Protein AF-A0A963ERK1-F1 (afdb_monomer_lite)

Radius of gyration: 15.99 Å; chains: 1; bounding box: 47×34×35 Å

Sequence (129 aa):
ASPMVVVEEGLAERVEVILEDYVLDLGRRYAARHGSDGPGLHSARLQDDLGRIRKRLGGERHRRVSELMAAAFQRQRAGGDLDLHRQWIATLLEQYYDPMYEYQLAQREGEVLFSGNRAAVIDWAAGSG

Structure (mmCIF, N/CA/C/O backbone):
data_AF-A0A963ERK1-F1
#
_entry.id   AF-A0A963ERK1-F1
#
loop_
_atom_site.group_PDB
_atom_site.id
_atom_site.type_symbol
_atom_site.label_atom_id
_atom_site.label_alt_id
_atom_site.label_comp_id
_atom_site.label_asym_id
_atom_site.label_entity_id
_atom_site.label_seq_id
_atom_site.pdbx_PDB_ins_code
_atom_site.Cartn_x
_atom_site.Cartn_y
_atom_site.Cartn_z
_atom_site.occupancy
_atom_site.B_iso_or_equiv
_atom_site.auth_seq_id
_atom_site.auth_comp_id
_atom_site.auth_asym_id
_atom_site.auth_atom_id
_atom_site.pdbx_PDB_model_num
ATOM 1 N N . ALA A 1 1 ? -33.001 13.183 2.924 1.00 30.16 1 ALA A N 1
ATOM 2 C CA . ALA A 1 1 ? -32.761 11.769 3.260 1.00 30.16 1 ALA A CA 1
ATOM 3 C C . ALA A 1 1 ? -32.011 11.150 2.092 1.00 30.16 1 ALA A C 1
ATOM 5 O O . ALA A 1 1 ? -32.632 10.862 1.078 1.00 30.16 1 ALA A O 1
ATOM 6 N N . SER A 1 2 ? -30.683 11.071 2.176 1.00 25.61 2 SER A N 1
ATOM 7 C CA . SER A 1 2 ? -29.893 10.387 1.149 1.00 25.61 2 SER A CA 1
ATOM 8 C C . SER A 1 2 ? -29.715 8.936 1.586 1.00 25.61 2 SER A C 1
ATOM 10 O O . SER A 1 2 ? -29.294 8.718 2.724 1.00 25.61 2 SER A O 1
ATOM 12 N N . PRO A 1 3 ? -30.096 7.957 0.750 1.00 32.62 3 PRO A N 1
ATOM 13 C CA . PRO A 1 3 ? -30.036 6.553 1.109 1.00 32.62 3 PRO A CA 1
ATOM 14 C C . PRO A 1 3 ? -28.579 6.157 1.324 1.00 32.62 3 PRO A C 1
ATOM 16 O O . PRO A 1 3 ? -27.709 6.368 0.481 1.00 32.62 3 PRO A O 1
ATOM 19 N N . MET A 1 4 ? -28.354 5.637 2.519 1.00 34.34 4 MET A N 1
ATOM 20 C CA . MET A 1 4 ? -27.101 5.171 3.073 1.00 34.34 4 MET A CA 1
ATOM 21 C C . MET A 1 4 ? -26.668 3.913 2.313 1.00 34.34 4 MET A C 1
ATOM 23 O O . MET A 1 4 ? -26.897 2.794 2.756 1.00 34.34 4 MET A O 1
ATOM 27 N N . VAL A 1 5 ? -26.092 4.093 1.125 1.00 31.61 5 VAL A N 1
ATOM 28 C CA . VAL A 1 5 ? -25.394 3.020 0.416 1.00 31.61 5 VAL A CA 1
ATOM 29 C C . VAL A 1 5 ? -24.011 2.928 1.051 1.00 31.61 5 VAL A C 1
ATOM 31 O O . VAL A 1 5 ? -23.027 3.468 0.552 1.00 31.61 5 VAL A O 1
ATOM 34 N N . VAL A 1 6 ? -23.961 2.280 2.215 1.00 42.28 6 VAL A N 1
ATOM 35 C CA . VAL A 1 6 ? -22.775 1.526 2.614 1.00 42.28 6 VAL A CA 1
ATOM 36 C C . VAL A 1 6 ? -22.626 0.495 1.506 1.00 42.28 6 VAL A C 1
ATOM 38 O O . VAL A 1 6 ? -23.344 -0.499 1.484 1.00 42.28 6 VAL A O 1
ATOM 41 N N . VAL A 1 7 ? -21.823 0.812 0.492 1.00 41.81 7 VAL A N 1
ATOM 42 C CA . VAL A 1 7 ? -21.450 -0.185 -0.502 1.00 41.81 7 VAL A CA 1
ATOM 43 C C . VAL A 1 7 ? -20.688 -1.230 0.301 1.00 41.81 7 VAL A C 1
ATOM 45 O O . VAL A 1 7 ? -19.593 -0.961 0.794 1.00 41.81 7 VAL A O 1
ATOM 48 N N . GLU A 1 8 ? -21.315 -2.382 0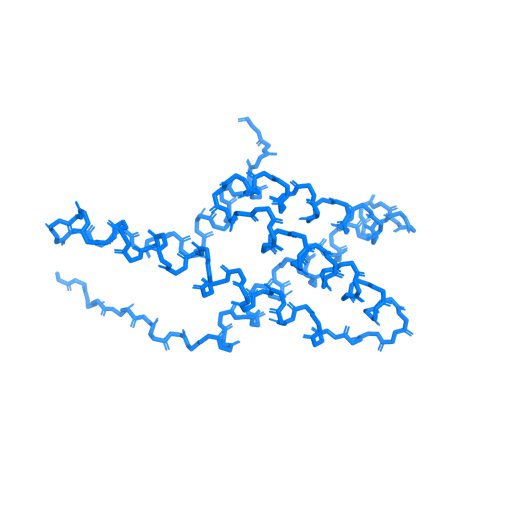.506 1.00 47.69 8 GLU A N 1
ATOM 49 C CA . GLU A 1 8 ? -20.686 -3.623 0.946 1.00 47.69 8 GLU A CA 1
ATOM 50 C C . GLU A 1 8 ? -19.691 -4.079 -0.135 1.00 47.69 8 GLU A C 1
ATOM 52 O O . GLU A 1 8 ? -19.834 -5.148 -0.716 1.00 47.69 8 GLU A O 1
ATOM 57 N N . GLU A 1 9 ? -18.713 -3.242 -0.482 1.00 61.44 9 GLU A N 1
ATOM 58 C CA . GLU A 1 9 ? -17.654 -3.629 -1.403 1.00 61.44 9 GLU A CA 1
ATOM 59 C C . GLU A 1 9 ? -16.813 -4.672 -0.669 1.00 61.44 9 GLU A C 1
ATOM 61 O O . GLU A 1 9 ? -16.203 -4.406 0.380 1.00 61.44 9 GLU A O 1
ATOM 66 N N . GLY A 1 10 ? -16.842 -5.897 -1.189 1.00 82.75 10 GLY A N 1
ATOM 67 C CA . GLY A 1 10 ? -16.167 -7.027 -0.571 1.00 82.75 10 GLY A CA 1
ATOM 68 C C . GLY A 1 10 ? -14.673 -6.740 -0.428 1.00 82.75 10 GLY A C 1
ATOM 69 O O . GLY A 1 10 ? -14.098 -5.953 -1.180 1.00 82.75 10 GLY A O 1
ATOM 70 N N . LEU A 1 11 ? -14.003 -7.403 0.520 1.00 82.81 11 LEU A N 1
ATOM 71 C CA . LEU A 1 11 ? -12.547 -7.274 0.682 1.00 82.81 11 LEU A CA 1
ATOM 72 C C . LEU A 1 11 ? -11.809 -7.420 -0.661 1.00 82.81 11 LEU A C 1
ATOM 74 O O . LEU A 1 11 ? -10.900 -6.648 -0.943 1.00 82.81 11 LEU A O 1
ATOM 78 N N . ALA A 1 12 ? -12.239 -8.365 -1.501 1.00 86.44 12 ALA A N 1
ATOM 79 C CA . ALA A 1 12 ? -11.662 -8.592 -2.822 1.00 86.44 12 ALA A CA 1
ATOM 80 C C . ALA A 1 12 ? -11.769 -7.367 -3.748 1.00 86.44 12 ALA A C 1
ATOM 82 O O . ALA A 1 12 ? -10.794 -7.014 -4.401 1.00 86.44 12 ALA A O 1
ATOM 83 N N . GLU A 1 13 ? -12.913 -6.683 -3.778 1.00 86.00 13 GLU A N 1
ATOM 84 C CA . GLU A 1 13 ? -13.114 -5.503 -4.628 1.00 86.00 13 GLU A CA 1
ATOM 85 C C . GLU A 1 13 ? -12.247 -4.335 -4.153 1.00 86.00 13 GLU A C 1
ATOM 87 O O . GLU A 1 13 ? -11.525 -3.730 -4.946 1.00 86.00 13 GLU A O 1
ATOM 92 N N . ARG A 1 14 ? -12.220 -4.088 -2.836 1.00 87.12 14 ARG A N 1
ATOM 93 C CA . ARG A 1 14 ? -11.362 -3.056 -2.232 1.00 87.12 14 ARG A CA 1
ATOM 94 C C . ARG A 1 14 ? -9.878 -3.324 -2.487 1.00 87.12 14 ARG A C 1
ATOM 96 O O . ARG A 1 14 ? -9.114 -2.388 -2.724 1.00 87.12 14 ARG A O 1
ATOM 103 N N . VAL A 1 15 ? -9.470 -4.595 -2.464 1.00 91.31 15 VAL A N 1
ATOM 104 C CA . VAL A 1 15 ? -8.106 -5.007 -2.813 1.00 91.31 15 VAL A CA 1
ATOM 105 C C . VAL A 1 15 ? -7.776 -4.647 -4.260 1.00 91.31 15 VAL A C 1
ATOM 107 O O . VAL A 1 15 ? -6.722 -4.056 -4.489 1.00 91.31 15 VAL A O 1
ATOM 110 N N . GLU A 1 16 ? -8.652 -4.947 -5.223 1.00 92.25 16 GLU A N 1
ATOM 111 C CA . GLU A 1 16 ? -8.396 -4.625 -6.634 1.00 92.25 16 GLU A CA 1
ATOM 112 C C . GLU A 1 16 ? -8.364 -3.113 -6.896 1.00 92.25 16 GLU A C 1
ATOM 114 O O . GLU A 1 16 ? -7.523 -2.650 -7.664 1.00 92.25 16 GLU A O 1
ATOM 119 N N . VAL A 1 17 ? -9.207 -2.323 -6.221 1.00 87.94 17 VAL A N 1
ATOM 120 C CA . VAL A 1 17 ? -9.172 -0.853 -6.330 1.00 87.94 17 VAL A CA 1
ATOM 121 C C . VAL A 1 17 ? -7.825 -0.303 -5.856 1.00 87.94 17 VAL A C 1
ATOM 123 O O . VAL A 1 17 ? -7.177 0.463 -6.569 1.00 87.94 17 VAL A O 1
ATOM 126 N N . ILE A 1 18 ? -7.356 -0.728 -4.679 1.00 89.25 18 ILE A N 1
ATOM 127 C CA . ILE A 1 18 ? -6.061 -0.278 -4.145 1.00 89.25 18 ILE A CA 1
ATOM 128 C C . ILE A 1 18 ? -4.903 -0.791 -5.009 1.00 89.25 18 ILE A C 1
ATOM 130 O O . ILE A 1 18 ? -3.913 -0.080 -5.194 1.00 89.25 18 ILE A O 1
ATOM 134 N N . LEU A 1 19 ? -5.014 -2.005 -5.554 1.00 94.31 19 LEU A N 1
ATOM 135 C CA . LEU A 1 19 ? -4.033 -2.556 -6.482 1.00 94.31 19 LEU A CA 1
ATOM 136 C C . LEU A 1 19 ? -3.905 -1.668 -7.727 1.00 94.31 19 LEU A C 1
ATOM 138 O O . LEU A 1 19 ? -2.787 -1.285 -8.084 1.00 94.31 19 LEU A O 1
ATOM 142 N N . GLU A 1 20 ? -5.019 -1.302 -8.362 1.00 92.56 20 GLU A N 1
ATOM 143 C CA . GLU A 1 20 ? -4.992 -0.430 -9.538 1.00 92.56 20 GLU A CA 1
ATOM 144 C C . GLU A 1 20 ? -4.404 0.942 -9.191 1.00 92.56 20 GLU A C 1
ATOM 146 O O . GLU A 1 20 ? -3.460 1.374 -9.848 1.00 92.56 20 GLU A O 1
ATOM 151 N N . ASP A 1 21 ? -4.870 1.595 -8.126 1.00 86.62 21 ASP A N 1
ATOM 152 C CA . ASP A 1 21 ? -4.454 2.963 -7.797 1.00 86.62 21 ASP A CA 1
ATOM 153 C C . ASP A 1 21 ? -2.979 3.054 -7.356 1.00 86.62 21 ASP A C 1
ATOM 155 O O . ASP A 1 21 ? -2.228 3.927 -7.810 1.00 86.62 21 ASP A O 1
ATOM 159 N N . TYR A 1 22 ? -2.537 2.152 -6.472 1.00 91.00 22 TYR A N 1
ATOM 160 C CA . TYR A 1 22 ? -1.243 2.269 -5.784 1.00 91.00 22 TYR A CA 1
ATOM 161 C C . TYR A 1 22 ? -0.141 1.405 -6.360 1.00 91.00 22 TYR A C 1
ATOM 163 O O . TYR A 1 22 ? 1.034 1.722 -6.152 1.00 91.00 22 TYR A O 1
ATOM 171 N N . VAL A 1 23 ? -0.478 0.323 -7.060 1.00 95.50 23 VAL A N 1
ATOM 172 C CA . VAL A 1 23 ? 0.524 -0.568 -7.653 1.00 95.50 23 VAL A CA 1
ATOM 173 C C . VAL A 1 23 ? 0.645 -0.302 -9.144 1.00 95.50 23 VAL A C 1
ATOM 175 O O . VAL A 1 23 ? 1.757 -0.108 -9.637 1.00 95.50 23 VAL A O 1
ATOM 178 N N . LEU A 1 24 ? -0.476 -0.244 -9.860 1.00 95.38 24 LEU A N 1
ATOM 179 C CA . LEU A 1 24 ? -0.460 -0.140 -11.315 1.00 95.38 24 LEU A CA 1
ATOM 180 C C . LEU A 1 24 ? -0.370 1.313 -11.782 1.00 95.38 24 LEU A C 1
ATOM 182 O O . LEU A 1 24 ? 0.602 1.679 -12.442 1.00 95.38 24 LEU A O 1
ATOM 186 N N . ASP A 1 25 ? -1.319 2.166 -11.413 1.00 92.31 25 ASP A N 1
ATOM 187 C CA . ASP A 1 25 ? -1.365 3.555 -11.858 1.00 92.31 25 ASP A CA 1
ATOM 188 C C . ASP A 1 25 ? -0.209 4.390 -11.311 1.00 92.31 25 ASP A C 1
ATOM 190 O O . ASP A 1 25 ? 0.537 5.015 -12.075 1.00 92.31 25 ASP A O 1
ATOM 194 N N . LEU A 1 26 ? -0.000 4.357 -9.994 1.00 89.94 26 LEU A N 1
ATOM 195 C CA . LEU A 1 26 ? 1.140 5.033 -9.388 1.00 89.94 26 LEU A CA 1
ATOM 196 C C . LEU A 1 26 ? 2.467 4.499 -9.947 1.00 89.94 26 LEU A C 1
ATOM 198 O O . LEU A 1 26 ? 3.355 5.291 -10.264 1.00 89.94 26 LEU A O 1
ATOM 202 N N . GLY A 1 27 ? 2.581 3.185 -10.156 1.00 93.94 27 GLY A N 1
ATOM 203 C CA . GLY A 1 27 ? 3.757 2.573 -10.775 1.00 93.94 27 GLY A CA 1
ATOM 204 C C . GLY A 1 27 ? 4.019 3.099 -12.189 1.00 93.94 27 GLY A C 1
ATOM 205 O O . GLY A 1 27 ? 5.146 3.494 -12.501 1.00 93.94 27 GLY A O 1
ATOM 206 N N . ARG A 1 28 ? 2.977 3.207 -13.029 1.00 96.69 28 ARG A N 1
ATOM 207 C CA . ARG A 1 28 ? 3.060 3.823 -14.367 1.00 96.69 28 ARG A CA 1
ATOM 208 C C . ARG A 1 28 ? 3.514 5.281 -14.289 1.00 96.69 28 ARG A C 1
ATOM 210 O O . ARG A 1 28 ? 4.380 5.684 -15.063 1.00 96.69 28 ARG A O 1
ATOM 217 N N . ARG A 1 29 ? 2.990 6.065 -13.340 1.00 94.38 29 ARG A N 1
ATOM 218 C CA . ARG A 1 29 ? 3.401 7.466 -13.126 1.00 94.38 29 ARG A CA 1
ATOM 219 C C . ARG A 1 29 ? 4.871 7.586 -12.723 1.00 94.38 29 ARG A C 1
ATOM 221 O O . ARG A 1 29 ? 5.577 8.445 -13.252 1.00 94.38 29 ARG A O 1
ATOM 228 N N . TYR A 1 30 ? 5.353 6.711 -11.842 1.00 95.00 30 TYR A N 1
ATOM 229 C CA . TYR A 1 30 ? 6.766 6.660 -11.463 1.00 95.00 30 TYR A CA 1
ATOM 230 C C . TYR A 1 30 ? 7.663 6.268 -12.641 1.00 95.00 30 TYR A C 1
ATOM 232 O O . TYR A 1 30 ? 8.678 6.923 -12.867 1.00 95.00 30 TYR A O 1
ATOM 240 N N . ALA A 1 31 ? 7.281 5.254 -13.422 1.00 95.62 31 ALA A N 1
ATOM 241 C CA . ALA A 1 31 ? 8.017 4.849 -14.620 1.00 95.62 31 ALA A CA 1
ATOM 242 C C . ALA A 1 31 ? 8.073 5.977 -15.665 1.00 95.62 31 ALA A C 1
ATOM 244 O O . ALA A 1 31 ? 9.139 6.271 -16.200 1.00 95.62 31 ALA A O 1
ATOM 245 N N . ALA A 1 32 ? 6.955 6.668 -15.903 1.00 96.50 32 ALA A N 1
ATOM 246 C CA . ALA A 1 32 ? 6.896 7.792 -16.835 1.00 96.50 32 ALA A CA 1
ATOM 247 C C . ALA A 1 32 ? 7.770 8.977 -16.390 1.00 96.50 32 ALA A C 1
ATOM 249 O O . ALA A 1 32 ? 8.379 9.643 -17.224 1.00 96.50 32 ALA A O 1
ATOM 250 N N . ARG A 1 33 ? 7.844 9.246 -15.080 1.00 95.75 33 ARG A N 1
ATOM 251 C CA . ARG A 1 33 ? 8.596 10.381 -14.526 1.00 95.75 33 ARG A CA 1
ATOM 252 C C . ARG A 1 33 ? 10.090 10.106 -14.354 1.00 95.75 33 ARG A C 1
ATOM 254 O O . ARG A 1 33 ? 10.886 11.031 -14.483 1.00 95.75 33 ARG A O 1
ATOM 261 N N . HIS A 1 34 ? 10.461 8.872 -14.024 1.00 94.31 34 HIS A N 1
ATOM 262 C CA . HIS A 1 34 ? 11.812 8.522 -13.574 1.00 94.31 34 HIS A CA 1
ATOM 263 C C . HIS A 1 34 ? 12.498 7.445 -14.430 1.00 94.31 34 HIS A C 1
ATOM 265 O O . HIS A 1 34 ? 13.613 7.037 -14.117 1.00 94.31 34 HIS A O 1
ATOM 271 N N . GLY A 1 35 ? 11.864 6.974 -15.508 1.00 96.25 35 GLY A N 1
ATOM 272 C CA . GLY A 1 35 ? 12.453 5.993 -16.418 1.00 96.25 35 GLY A CA 1
ATOM 273 C C . GLY A 1 35 ? 12.816 4.686 -15.711 1.00 96.25 35 GLY A C 1
ATOM 274 O O . GLY A 1 35 ? 11.998 4.119 -14.982 1.00 96.25 35 GLY A O 1
ATOM 275 N N . SER A 1 36 ? 14.052 4.217 -15.912 1.00 94.62 36 SER A N 1
ATOM 276 C CA . SER A 1 36 ? 14.570 2.966 -15.333 1.00 94.62 36 SER A CA 1
ATOM 277 C C . SER A 1 36 ? 14.528 2.930 -13.806 1.00 94.62 36 SER A C 1
ATOM 279 O O . SER A 1 36 ? 14.383 1.854 -13.229 1.00 94.62 36 SER A O 1
ATOM 281 N N . ASP A 1 37 ? 14.604 4.091 -13.156 1.00 95.81 37 ASP A N 1
ATOM 282 C CA . ASP A 1 37 ? 14.626 4.190 -11.695 1.00 95.81 37 ASP A CA 1
ATOM 283 C C . ASP A 1 37 ? 13.213 4.169 -11.094 1.00 95.81 37 ASP A C 1
ATOM 285 O O . ASP A 1 37 ? 13.038 3.903 -9.903 1.00 95.81 37 ASP A O 1
ATOM 289 N N . GLY A 1 38 ? 12.186 4.412 -11.917 1.00 95.88 38 GLY A N 1
ATOM 290 C CA . GLY A 1 38 ? 10.788 4.529 -11.499 1.00 95.88 38 GLY A CA 1
ATOM 291 C C . GLY A 1 38 ? 10.290 3.368 -10.637 1.00 95.88 38 GLY A C 1
ATOM 292 O O . GLY A 1 38 ? 9.812 3.624 -9.532 1.00 95.88 38 GLY A O 1
ATOM 293 N N . PRO A 1 39 ? 10.440 2.099 -11.062 1.00 94.25 39 PRO A N 1
ATOM 294 C CA . PRO A 1 39 ? 10.013 0.953 -10.258 1.00 94.25 39 PRO A CA 1
ATOM 295 C C . PRO A 1 39 ? 10.708 0.858 -8.892 1.00 94.25 39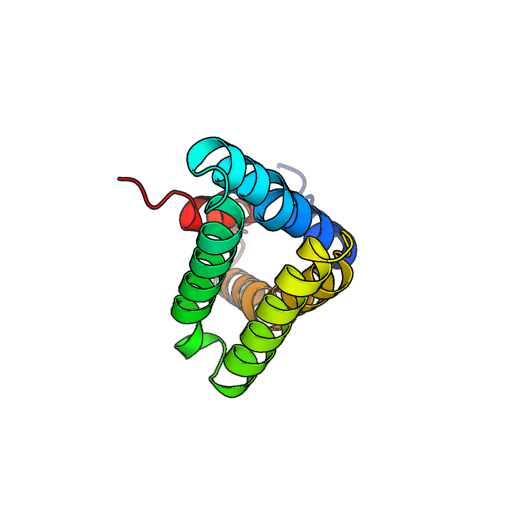 PRO A C 1
ATOM 297 O O . PRO A 1 39 ? 10.091 0.451 -7.906 1.00 94.25 39 PRO A O 1
ATOM 300 N N . GLY A 1 40 ? 11.990 1.233 -8.814 1.00 95.56 40 GLY A N 1
ATOM 301 C CA . GLY A 1 40 ? 12.739 1.255 -7.556 1.00 95.56 40 GLY A CA 1
ATOM 302 C C . GLY A 1 40 ? 12.234 2.348 -6.615 1.00 95.56 40 GLY A C 1
ATOM 303 O O . GLY A 1 40 ? 11.959 2.080 -5.446 1.00 95.56 40 GLY A O 1
ATOM 304 N N . LEU A 1 41 ? 12.037 3.557 -7.143 1.00 96.19 41 LEU A N 1
ATOM 305 C CA . LEU A 1 41 ? 11.518 4.704 -6.394 1.00 96.19 41 LEU A CA 1
ATOM 306 C C . LEU A 1 41 ? 10.071 4.498 -5.925 1.00 96.19 41 LEU A C 1
ATOM 308 O O . LEU A 1 41 ? 9.725 4.889 -4.812 1.00 96.19 41 LEU A O 1
ATOM 312 N N . HIS A 1 42 ? 9.236 3.848 -6.736 1.00 97.19 42 HIS A N 1
ATOM 313 C CA . HIS A 1 42 ? 7.869 3.482 -6.363 1.00 97.19 42 HIS A CA 1
ATOM 314 C C . HIS A 1 42 ? 7.853 2.480 -5.208 1.00 97.19 42 HIS A C 1
ATOM 316 O O . HIS A 1 42 ? 7.170 2.701 -4.207 1.00 97.19 42 HIS A O 1
ATOM 322 N N . SER A 1 43 ? 8.664 1.422 -5.300 1.00 97.25 43 SER A N 1
ATOM 323 C CA . SER A 1 43 ? 8.802 0.448 -4.216 1.00 97.25 43 SER A CA 1
ATOM 324 C C . SER A 1 43 ? 9.317 1.092 -2.927 1.00 97.25 43 SER A C 1
ATOM 326 O O . SER A 1 43 ? 8.804 0.769 -1.857 1.00 97.25 43 SER A O 1
ATOM 328 N N . ALA A 1 44 ? 10.297 1.995 -3.012 1.00 96.19 44 ALA A N 1
ATOM 329 C CA . ALA A 1 44 ? 10.820 2.715 -1.852 1.00 96.19 44 ALA A CA 1
ATOM 330 C C . ALA A 1 44 ? 9.750 3.614 -1.215 1.00 96.19 44 ALA A C 1
ATOM 332 O O . ALA A 1 44 ? 9.562 3.573 -0.002 1.00 96.19 44 ALA A O 1
ATOM 333 N N . ARG A 1 45 ? 8.976 4.343 -2.032 1.00 96.06 45 ARG A N 1
ATOM 334 C CA . ARG A 1 45 ? 7.874 5.190 -1.556 1.00 96.06 45 ARG A CA 1
ATOM 335 C C . ARG A 1 45 ? 6.863 4.395 -0.726 1.00 96.06 45 ARG A C 1
ATOM 337 O O . ARG A 1 45 ? 6.544 4.820 0.381 1.00 96.06 45 ARG A O 1
ATOM 344 N N . LEU A 1 46 ? 6.394 3.244 -1.225 1.00 94.69 46 LEU A N 1
ATOM 345 C CA . LEU A 1 46 ? 5.420 2.419 -0.493 1.00 94.69 46 LEU A CA 1
ATOM 346 C C . LEU A 1 46 ? 6.001 1.839 0.809 1.00 94.69 46 LEU A C 1
ATOM 348 O O . LEU A 1 46 ? 5.286 1.742 1.807 1.00 94.69 46 LEU A O 1
ATOM 352 N N . GLN A 1 47 ? 7.292 1.492 0.828 1.00 96.81 47 GLN A N 1
ATOM 353 C CA . GLN A 1 47 ? 7.976 1.040 2.045 1.00 96.81 47 GLN A CA 1
ATOM 354 C C . GLN A 1 47 ? 8.097 2.163 3.086 1.00 96.81 47 GLN A C 1
ATOM 356 O O . GLN A 1 47 ? 7.841 1.934 4.269 1.00 96.81 47 GLN A O 1
ATOM 361 N N . ASP A 1 48 ? 8.419 3.387 2.662 1.00 92.75 48 ASP A N 1
ATOM 362 C CA . ASP A 1 48 ? 8.479 4.549 3.556 1.00 92.75 48 ASP A CA 1
ATOM 363 C C . ASP A 1 48 ? 7.118 4.833 4.191 1.00 92.75 48 ASP A C 1
ATOM 365 O O . ASP A 1 48 ? 7.009 5.101 5.391 1.00 92.75 48 ASP A O 1
ATOM 369 N N . ASP A 1 49 ? 6.057 4.744 3.396 1.00 89.44 49 ASP A N 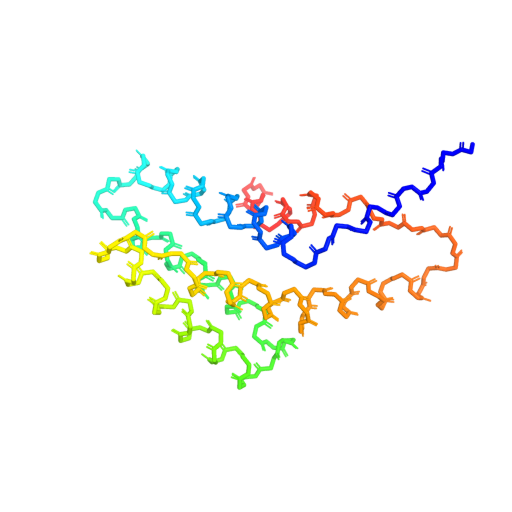1
ATOM 370 C CA . ASP A 1 49 ? 4.703 4.947 3.882 1.00 89.44 49 ASP A CA 1
ATOM 371 C C . ASP A 1 49 ? 4.241 3.862 4.856 1.00 89.44 49 ASP A C 1
ATOM 373 O O . ASP A 1 49 ? 3.617 4.177 5.874 1.00 89.44 49 ASP A O 1
ATOM 377 N N . LEU A 1 50 ? 4.605 2.602 4.607 1.00 93.88 50 LEU A N 1
ATOM 378 C CA . LEU A 1 50 ? 4.419 1.522 5.572 1.00 93.88 50 LEU A CA 1
ATOM 379 C C . LEU A 1 50 ? 5.175 1.816 6.883 1.00 93.88 50 LEU A C 1
ATOM 381 O O . LEU A 1 50 ? 4.636 1.626 7.979 1.00 93.88 50 LEU A O 1
ATOM 385 N N . GLY A 1 51 ? 6.387 2.366 6.783 1.00 90.94 51 GLY A N 1
ATOM 386 C CA . GLY A 1 51 ? 7.194 2.805 7.922 1.00 90.94 51 GLY A CA 1
ATOM 387 C C . GLY A 1 51 ? 6.487 3.831 8.811 1.00 90.94 51 GLY A C 1
ATOM 388 O O . GLY A 1 51 ? 6.559 3.741 10.042 1.00 90.94 51 GLY A O 1
ATOM 389 N N . ARG A 1 52 ? 5.730 4.764 8.219 1.00 91.62 52 ARG A N 1
ATOM 390 C CA . ARG A 1 52 ? 4.981 5.804 8.954 1.00 91.62 52 ARG A CA 1
ATOM 391 C C . ARG A 1 52 ? 3.886 5.226 9.848 1.00 91.62 52 ARG A C 1
ATOM 393 O O . ARG A 1 52 ? 3.616 5.777 10.916 1.00 91.62 52 ARG A O 1
ATOM 400 N N . ILE A 1 53 ? 3.286 4.099 9.463 1.00 89.50 53 ILE A N 1
ATOM 401 C CA . ILE A 1 53 ? 2.228 3.446 10.250 1.00 89.50 53 ILE A CA 1
ATOM 402 C C . ILE A 1 53 ? 2.758 2.391 11.231 1.00 89.50 53 ILE A C 1
ATOM 404 O O . ILE A 1 53 ? 1.987 1.871 12.040 1.00 89.50 53 ILE A O 1
ATOM 408 N N . ARG A 1 54 ? 4.074 2.115 11.254 1.00 91.19 54 ARG A N 1
ATOM 409 C CA . ARG A 1 54 ? 4.707 1.064 12.078 1.00 91.19 54 ARG A CA 1
ATOM 410 C C . ARG A 1 54 ? 4.287 1.079 13.548 1.00 91.19 54 ARG A C 1
ATOM 412 O O . ARG A 1 54 ? 4.019 0.021 14.113 1.00 91.19 54 ARG A O 1
ATOM 419 N N . LYS A 1 55 ? 4.235 2.258 14.182 1.00 90.56 55 LYS A N 1
ATOM 420 C CA . LYS A 1 55 ? 3.899 2.382 15.615 1.00 90.56 55 LYS A CA 1
ATOM 421 C C . LYS A 1 55 ? 2.480 1.890 15.919 1.00 90.56 55 LYS A C 1
ATOM 423 O O . LYS A 1 55 ? 2.265 1.309 16.975 1.00 90.56 55 LYS A O 1
ATOM 428 N N . ARG A 1 56 ? 1.532 2.127 15.006 1.00 89.31 56 ARG A N 1
ATOM 429 C CA . ARG A 1 56 ? 0.124 1.729 15.158 1.00 89.31 56 ARG A CA 1
ATOM 430 C C . ARG A 1 56 ? -0.115 0.297 14.680 1.00 89.31 56 ARG A C 1
ATOM 432 O O . ARG A 1 56 ? -0.812 -0.456 15.345 1.00 89.31 56 ARG A O 1
ATOM 439 N N . LEU A 1 57 ? 0.515 -0.090 13.570 1.00 89.00 57 LEU A N 1
ATOM 440 C CA . LEU A 1 57 ? 0.433 -1.439 13.007 1.00 89.00 57 LEU A CA 1
ATOM 441 C C . LEU A 1 57 ? 1.065 -2.496 13.937 1.00 89.00 57 LEU A C 1
ATOM 443 O O . LEU A 1 57 ? 0.571 -3.620 14.050 1.00 89.00 57 LEU A O 1
ATOM 447 N N . GLY A 1 58 ? 2.138 -2.123 14.636 1.00 94.38 58 GLY A N 1
ATOM 448 C CA . GLY A 1 58 ? 2.944 -3.009 15.472 1.00 94.38 58 GLY A CA 1
ATOM 449 C C . GLY A 1 58 ? 4.153 -3.563 14.715 1.00 94.38 58 GLY A C 1
ATOM 450 O O . GLY A 1 58 ? 4.094 -3.826 13.515 1.00 94.38 58 GLY A O 1
ATOM 451 N N . GLY A 1 59 ? 5.272 -3.740 15.426 1.00 94.81 59 GLY A N 1
ATOM 452 C CA . GLY A 1 59 ? 6.568 -4.063 14.815 1.00 94.81 59 GLY A CA 1
ATOM 453 C C . GLY A 1 59 ? 6.585 -5.372 14.023 1.00 94.81 59 GLY A C 1
ATOM 454 O O . GLY A 1 59 ? 7.115 -5.400 12.916 1.00 94.81 59 GLY A O 1
ATOM 455 N N . GLU A 1 60 ? 5.967 -6.426 14.557 1.00 95.69 60 GLU A N 1
ATOM 456 C CA . GLU A 1 60 ? 5.951 -7.742 13.909 1.00 95.69 60 GLU A CA 1
ATOM 457 C C . GLU A 1 60 ? 5.095 -7.752 12.636 1.00 95.69 60 GLU A C 1
ATOM 459 O O . GLU A 1 60 ? 5.531 -8.224 11.588 1.00 95.69 60 GLU A O 1
ATOM 464 N N . ARG A 1 61 ? 3.903 -7.144 12.687 1.00 94.06 61 ARG A N 1
ATOM 465 C CA . ARG A 1 61 ? 3.043 -7.002 11.503 1.00 94.06 61 ARG A CA 1
ATOM 466 C C . ARG A 1 61 ? 3.685 -6.131 10.438 1.00 94.06 61 ARG A C 1
ATOM 468 O O . ARG A 1 61 ? 3.697 -6.515 9.276 1.00 94.06 61 ARG A O 1
ATOM 475 N N . HIS A 1 62 ? 4.272 -5.004 10.837 1.00 97.00 62 HIS A N 1
ATOM 476 C CA . HIS A 1 62 ? 5.027 -4.154 9.924 1.00 97.00 62 HIS A CA 1
ATOM 477 C C . HIS A 1 62 ? 6.125 -4.940 9.203 1.00 97.00 62 HIS A C 1
ATOM 479 O O . HIS A 1 62 ? 6.234 -4.853 7.985 1.00 97.00 62 HIS A O 1
ATOM 485 N N . ARG A 1 63 ? 6.927 -5.720 9.940 1.00 97.81 63 ARG A N 1
ATOM 486 C CA . ARG A 1 63 ? 7.994 -6.547 9.364 1.00 97.81 63 ARG A CA 1
ATOM 487 C C . ARG A 1 63 ? 7.445 -7.515 8.315 1.00 97.81 63 ARG A C 1
ATOM 489 O O . ARG A 1 63 ? 7.914 -7.500 7.183 1.00 97.81 63 ARG A O 1
ATOM 496 N N . ARG A 1 64 ? 6.394 -8.267 8.655 1.00 97.50 64 ARG A N 1
ATOM 497 C CA . ARG A 1 64 ? 5.755 -9.219 7.735 1.00 97.50 64 ARG A CA 1
ATOM 498 C C . ARG A 1 64 ? 5.194 -8.549 6.477 1.00 97.50 64 ARG A C 1
ATOM 500 O O . ARG A 1 64 ? 5.397 -9.053 5.377 1.00 97.50 64 ARG A O 1
ATOM 507 N N . VAL A 1 65 ? 4.499 -7.419 6.624 1.00 97.88 65 VAL A N 1
ATOM 508 C CA . VAL A 1 65 ? 3.944 -6.666 5.484 1.00 97.88 65 VAL A CA 1
ATOM 509 C C . VAL A 1 65 ? 5.067 -6.099 4.609 1.00 97.88 65 VAL A C 1
ATOM 511 O O . VAL A 1 65 ? 4.972 -6.162 3.388 1.00 97.88 65 VAL A O 1
ATOM 514 N N . SER A 1 66 ? 6.149 -5.602 5.212 1.00 98.25 66 SER A N 1
ATOM 515 C CA . SER A 1 66 ? 7.305 -5.053 4.493 1.00 98.25 66 SER A CA 1
ATOM 516 C C . SER A 1 66 ? 8.019 -6.123 3.662 1.00 98.25 66 SER A C 1
ATOM 518 O O . SER A 1 66 ? 8.294 -5.896 2.481 1.00 98.25 66 SER A O 1
ATOM 520 N N . GLU A 1 67 ? 8.251 -7.306 4.241 1.00 98.31 67 GLU A N 1
ATOM 521 C CA . GLU A 1 67 ? 8.831 -8.467 3.551 1.00 98.31 67 GLU A CA 1
ATOM 522 C C . GLU A 1 67 ? 7.939 -8.924 2.383 1.00 98.31 67 GLU A C 1
ATOM 524 O O . GLU A 1 67 ? 8.422 -9.126 1.266 1.00 98.31 67 GLU A O 1
ATOM 529 N N . LEU A 1 68 ? 6.625 -9.015 2.612 1.00 98.12 68 LEU A N 1
ATOM 530 C CA . LEU A 1 68 ? 5.649 -9.399 1.593 1.00 98.12 68 LEU A CA 1
ATOM 531 C C . LEU A 1 68 ? 5.583 -8.386 0.442 1.00 98.12 68 LEU A C 1
ATOM 533 O O . LEU A 1 68 ? 5.581 -8.778 -0.723 1.00 98.12 68 LEU A O 1
ATOM 537 N N . MET A 1 69 ? 5.590 -7.088 0.751 1.00 98.50 69 MET A N 1
ATOM 538 C CA . MET A 1 69 ? 5.606 -6.015 -0.244 1.00 98.50 69 MET A CA 1
ATOM 539 C C . MET A 1 69 ? 6.892 -6.039 -1.078 1.00 98.50 69 MET A C 1
ATOM 541 O O . MET A 1 69 ? 6.834 -5.912 -2.301 1.00 98.50 69 MET A O 1
ATOM 545 N N . ALA A 1 70 ? 8.053 -6.251 -0.449 1.00 98.12 70 ALA A N 1
ATOM 546 C CA . ALA A 1 70 ? 9.319 -6.378 -1.167 1.00 98.12 70 ALA A CA 1
ATOM 547 C C . ALA A 1 70 ? 9.300 -7.574 -2.134 1.00 98.12 70 ALA A C 1
ATOM 549 O O . ALA A 1 70 ? 9.689 -7.435 -3.296 1.00 98.12 70 ALA A O 1
ATOM 550 N N . ALA A 1 71 ? 8.798 -8.728 -1.684 1.00 98.31 71 ALA A N 1
ATOM 551 C CA . ALA A 1 71 ? 8.634 -9.909 -2.527 1.00 98.31 71 ALA A CA 1
ATOM 552 C C . ALA A 1 71 ? 7.639 -9.672 -3.676 1.00 98.31 71 ALA A C 1
ATOM 554 O O . ALA A 1 71 ? 7.891 -10.112 -4.800 1.00 98.31 71 ALA A O 1
ATOM 555 N N . ALA A 1 72 ? 6.549 -8.942 -3.426 1.00 98.38 72 ALA A N 1
ATOM 556 C CA . ALA A 1 72 ? 5.553 -8.598 -4.436 1.00 98.38 72 ALA A CA 1
ATOM 557 C C . ALA A 1 72 ? 6.167 -7.813 -5.598 1.00 98.38 72 ALA A C 1
ATOM 559 O O . ALA A 1 72 ? 6.070 -8.236 -6.748 1.00 98.38 72 ALA A O 1
ATOM 560 N N . PHE A 1 73 ? 6.932 -6.766 -5.288 1.00 98.00 73 PHE A N 1
ATOM 561 C CA . PHE A 1 73 ? 7.639 -5.992 -6.304 1.00 98.00 73 PHE A CA 1
ATOM 562 C C . PHE A 1 73 ? 8.673 -6.816 -7.085 1.00 98.00 73 PHE A C 1
ATOM 564 O O . PHE A 1 73 ? 8.881 -6.569 -8.274 1.00 98.00 73 PHE A O 1
ATOM 571 N N . GLN A 1 74 ? 9.331 -7.799 -6.456 1.00 97.56 74 GLN A N 1
ATOM 572 C CA . GLN A 1 74 ? 10.229 -8.704 -7.183 1.00 97.56 74 GLN A CA 1
ATOM 573 C C . GLN A 1 74 ? 9.465 -9.595 -8.170 1.00 97.56 74 GLN A C 1
ATOM 575 O O . GLN A 1 74 ? 9.888 -9.724 -9.317 1.00 97.56 74 GLN A O 1
ATOM 580 N N . ARG A 1 75 ? 8.329 -10.174 -7.762 1.00 97.81 75 ARG A N 1
ATOM 581 C CA . ARG A 1 75 ? 7.501 -11.025 -8.636 1.00 97.81 75 ARG A CA 1
ATOM 582 C C . ARG A 1 75 ? 6.869 -10.240 -9.781 1.00 97.81 75 ARG A C 1
ATOM 584 O O . ARG A 1 75 ? 6.924 -10.696 -10.924 1.00 97.81 75 ARG A O 1
ATOM 591 N N . GLN A 1 76 ? 6.375 -9.036 -9.499 1.00 97.25 76 GLN A N 1
ATOM 592 C CA . GLN A 1 76 ? 5.857 -8.124 -10.514 1.00 97.25 76 GLN A CA 1
ATOM 593 C C . GLN A 1 76 ? 6.923 -7.833 -11.580 1.00 97.25 76 GLN A C 1
ATOM 595 O O . GLN A 1 76 ? 6.640 -7.918 -12.771 1.00 97.25 76 GLN A O 1
ATOM 600 N N . ARG A 1 77 ? 8.167 -7.543 -11.175 1.00 94.69 77 ARG A N 1
ATOM 601 C CA . ARG A 1 77 ? 9.269 -7.293 -12.121 1.00 94.69 77 ARG A CA 1
ATOM 602 C C . ARG A 1 77 ? 9.697 -8.532 -12.900 1.00 94.69 77 ARG A C 1
ATOM 604 O O . ARG A 1 77 ? 10.033 -8.412 -14.072 1.00 94.69 77 ARG A O 1
ATOM 611 N N . ALA A 1 78 ? 9.725 -9.695 -12.255 1.00 95.62 78 ALA A N 1
ATOM 612 C CA . ALA A 1 78 ? 10.205 -10.924 -12.876 1.00 95.62 78 ALA A CA 1
ATOM 613 C C . ALA A 1 78 ? 9.208 -11.516 -13.886 1.00 95.62 78 ALA A C 1
ATOM 615 O O . ALA A 1 78 ? 9.633 -12.131 -14.861 1.00 95.62 78 ALA A O 1
ATOM 616 N N . GLY A 1 79 ? 7.900 -11.351 -13.659 1.00 93.25 79 GLY A N 1
ATOM 617 C CA . GLY A 1 79 ? 6.884 -12.013 -14.482 1.00 93.25 79 GLY A CA 1
ATOM 618 C C . GLY A 1 79 ? 5.495 -11.378 -14.485 1.00 93.25 79 GLY A C 1
ATOM 619 O O . GLY A 1 79 ? 4.562 -12.016 -14.957 1.00 93.25 79 GLY A O 1
ATOM 620 N N . GLY A 1 80 ? 5.329 -10.160 -13.961 1.00 94.06 80 GLY A N 1
ATOM 621 C CA . GLY A 1 80 ? 4.037 -9.461 -13.946 1.00 94.06 80 GLY A CA 1
ATOM 622 C C . GLY A 1 80 ? 3.025 -9.989 -12.924 1.00 94.06 80 GLY A C 1
ATOM 623 O O . GLY A 1 80 ? 1.867 -9.588 -12.959 1.00 94.06 80 GLY A O 1
ATOM 624 N N . ASP A 1 81 ? 3.443 -10.871 -12.016 1.00 97.12 81 ASP A N 1
ATOM 625 C CA . ASP A 1 81 ? 2.582 -11.451 -10.982 1.00 97.12 81 ASP A CA 1
ATOM 626 C C . ASP A 1 81 ? 2.261 -10.421 -9.882 1.00 97.12 81 ASP A C 1
ATOM 628 O O . ASP A 1 81 ? 3.160 -9.794 -9.313 1.00 97.12 81 ASP A O 1
ATOM 632 N N . LEU A 1 82 ? 0.965 -10.263 -9.591 1.00 97.38 82 LEU A N 1
ATOM 633 C CA . LEU A 1 82 ? 0.411 -9.289 -8.649 1.00 97.38 82 LEU A CA 1
ATOM 634 C C . LEU A 1 82 ? -0.182 -9.926 -7.381 1.00 97.38 82 LEU A C 1
ATOM 636 O O . LEU A 1 82 ? -0.694 -9.213 -6.519 1.00 97.38 82 LEU A O 1
ATOM 640 N N . ASP A 1 83 ? -0.113 -11.244 -7.210 1.00 97.69 83 ASP A N 1
ATOM 641 C CA . ASP A 1 83 ? -0.829 -11.934 -6.130 1.00 97.69 83 ASP A CA 1
ATOM 642 C C . ASP A 1 83 ? -0.300 -11.565 -4.747 1.00 97.69 83 ASP A C 1
ATOM 644 O O . ASP A 1 83 ? -1.065 -11.368 -3.803 1.00 97.69 83 ASP A O 1
ATOM 648 N N . LEU A 1 84 ? 1.015 -11.382 -4.621 1.00 97.94 84 LEU A N 1
ATOM 649 C CA . LEU A 1 84 ? 1.588 -10.895 -3.369 1.00 97.94 84 LEU A CA 1
ATOM 650 C C . LEU A 1 84 ? 1.197 -9.441 -3.080 1.00 97.94 84 LEU A C 1
ATOM 652 O O . LEU A 1 84 ? 1.152 -9.067 -1.909 1.00 97.94 84 LEU A O 1
ATOM 656 N N . HIS A 1 85 ? 0.876 -8.638 -4.105 1.00 98.12 85 HIS A N 1
ATOM 657 C CA . HIS A 1 85 ? 0.334 -7.300 -3.873 1.00 98.12 85 HIS A CA 1
ATOM 658 C C . HIS A 1 85 ? -1.035 -7.373 -3.208 1.00 98.12 85 HIS A C 1
ATOM 660 O O . HIS A 1 85 ? -1.245 -6.751 -2.168 1.00 98.12 85 HIS A O 1
ATOM 666 N N . ARG A 1 86 ? -1.920 -8.221 -3.736 1.00 97.69 86 ARG A N 1
ATOM 667 C CA . ARG A 1 86 ? -3.245 -8.466 -3.152 1.00 97.69 86 ARG A CA 1
ATOM 668 C C . ARG A 1 86 ? -3.160 -8.900 -1.692 1.00 97.69 86 ARG A C 1
ATOM 670 O O . ARG A 1 86 ? -3.910 -8.401 -0.859 1.00 97.69 86 ARG A O 1
ATOM 677 N N . GLN A 1 87 ? -2.210 -9.776 -1.363 1.00 97.69 87 GLN A N 1
ATOM 678 C CA . GLN A 1 87 ? -2.046 -10.284 0.001 1.00 97.69 87 GLN A CA 1
ATOM 679 C C . GLN A 1 87 ? -1.662 -9.196 1.012 1.00 97.69 87 GLN A C 1
ATOM 681 O O . GLN A 1 87 ? -2.247 -9.138 2.099 1.00 97.69 87 GLN A O 1
ATOM 686 N N . TRP A 1 88 ? -0.690 -8.328 0.697 1.00 97.75 88 TRP A N 1
ATOM 687 C CA . TRP A 1 88 ? -0.314 -7.275 1.646 1.00 97.75 88 TRP A CA 1
ATOM 688 C C . TRP A 1 88 ? -1.380 -6.180 1.730 1.00 97.75 88 TRP A C 1
ATOM 690 O O . TRP A 1 88 ? -1.601 -5.653 2.820 1.00 97.75 88 TRP A O 1
ATOM 700 N N . ILE A 1 89 ? -2.078 -5.884 0.627 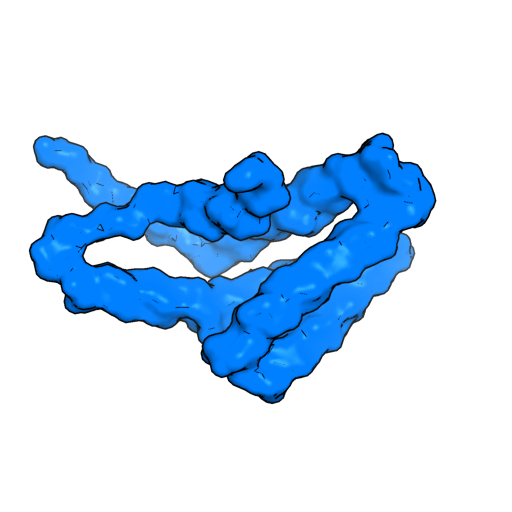1.00 96.19 89 ILE A N 1
ATOM 701 C CA . ILE A 1 89 ? -3.203 -4.938 0.611 1.00 96.19 89 ILE A CA 1
ATOM 702 C C . ILE A 1 89 ? -4.325 -5.445 1.519 1.00 96.19 89 ILE A C 1
ATOM 704 O O . ILE A 1 89 ? -4.752 -4.716 2.413 1.00 96.19 89 ILE A O 1
ATOM 708 N N . ALA A 1 90 ? -4.743 -6.705 1.355 1.00 94.25 90 ALA A N 1
ATOM 709 C CA . ALA A 1 90 ? -5.763 -7.325 2.199 1.00 94.25 90 ALA A CA 1
ATOM 710 C C . ALA A 1 90 ? -5.367 -7.277 3.682 1.00 94.25 90 ALA A C 1
ATOM 712 O O . ALA A 1 90 ? -6.148 -6.845 4.524 1.00 94.25 90 ALA A O 1
ATOM 713 N N . THR A 1 91 ? -4.105 -7.606 3.985 1.00 93.44 91 THR A N 1
ATOM 714 C CA . THR A 1 91 ? -3.577 -7.549 5.357 1.00 93.44 91 THR A CA 1
ATOM 715 C C . THR A 1 91 ? -3.689 -6.144 5.955 1.00 93.44 91 THR A C 1
ATOM 717 O O . THR A 1 91 ? -4.055 -6.001 7.120 1.00 93.44 91 THR A O 1
ATOM 720 N N . LEU A 1 92 ? -3.367 -5.093 5.194 1.00 91.00 92 LEU A N 1
ATOM 721 C CA . LEU A 1 92 ? -3.475 -3.718 5.686 1.00 91.00 92 LEU A CA 1
ATOM 722 C C . LEU A 1 92 ? -4.929 -3.271 5.852 1.00 91.00 92 LEU A C 1
ATOM 724 O O . LEU A 1 92 ? -5.228 -2.585 6.831 1.00 91.00 92 LEU A O 1
ATOM 728 N N . LEU A 1 93 ? -5.819 -3.659 4.936 1.00 88.19 93 LEU A N 1
ATOM 729 C CA . LEU A 1 93 ? -7.249 -3.382 5.054 1.00 88.19 93 LEU A CA 1
ATOM 730 C C . LEU A 1 93 ? -7.804 -3.979 6.348 1.00 88.19 93 LEU A C 1
ATOM 732 O O . LEU A 1 93 ? -8.220 -3.236 7.230 1.00 88.19 93 LEU A O 1
ATOM 736 N N . GLU A 1 94 ? -7.693 -5.292 6.523 1.00 88.69 94 GLU A N 1
ATOM 737 C CA . GLU A 1 94 ? -8.310 -5.992 7.652 1.00 88.69 94 GLU A CA 1
ATOM 738 C C . GLU A 1 94 ? -7.651 -5.668 8.999 1.00 88.69 94 GLU A C 1
ATOM 740 O O . GLU A 1 94 ? -8.319 -5.631 10.030 1.00 88.69 94 GLU A O 1
ATOM 745 N N . GLN A 1 95 ? -6.328 -5.464 9.032 1.00 86.44 95 GLN A N 1
ATOM 746 C CA . GLN A 1 95 ? -5.596 -5.378 10.304 1.00 86.44 95 GLN A CA 1
ATOM 747 C C . GLN A 1 95 ? -5.232 -3.961 10.736 1.00 86.44 95 GLN A C 1
ATOM 749 O O . GLN A 1 95 ? -4.703 -3.779 11.837 1.00 86.44 95 GLN A O 1
ATOM 754 N N . TYR A 1 96 ? -5.471 -2.960 9.890 1.00 86.50 96 TYR A N 1
ATOM 755 C CA . TYR A 1 96 ? -5.140 -1.577 10.212 1.00 86.50 96 TYR A CA 1
ATOM 756 C C . TYR A 1 96 ? -6.249 -0.600 9.842 1.00 86.50 96 TYR A C 1
ATOM 758 O O . TYR A 1 96 ? -6.665 0.174 10.704 1.00 86.50 96 TYR A O 1
ATOM 766 N N . TYR A 1 97 ? -6.744 -0.633 8.604 1.00 83.56 97 TYR A N 1
ATOM 767 C CA . TYR A 1 97 ? -7.721 0.354 8.148 1.00 83.56 97 TYR A CA 1
ATOM 768 C C . TYR A 1 97 ? -9.142 0.054 8.638 1.00 83.56 97 TYR A C 1
ATOM 770 O O . TYR A 1 97 ? -9.772 0.952 9.193 1.00 83.56 97 TYR A O 1
ATOM 778 N N . ASP A 1 98 ? -9.622 -1.184 8.523 1.00 83.19 98 ASP A N 1
ATOM 779 C CA . ASP A 1 98 ? -10.984 -1.569 8.918 1.00 83.19 98 ASP A CA 1
ATOM 780 C C . ASP A 1 98 ? -11.231 -1.335 10.424 1.00 83.19 98 ASP A C 1
ATOM 782 O O . ASP A 1 98 ? -12.164 -0.596 10.751 1.00 83.19 98 ASP A O 1
ATOM 786 N N . PRO A 1 99 ? -10.352 -1.775 11.355 1.00 81.25 99 PRO A N 1
ATOM 787 C CA . PRO A 1 99 ? -10.542 -1.504 12.783 1.00 81.25 99 PRO A CA 1
ATOM 788 C C . PRO A 1 99 ? -10.507 -0.008 13.125 1.00 81.25 99 PRO A C 1
ATOM 790 O O . PRO A 1 99 ? -11.170 0.450 14.057 1.00 81.25 99 PRO A O 1
ATOM 793 N N . MET A 1 100 ? -9.718 0.779 12.384 1.00 76.44 100 MET A N 1
ATOM 794 C CA . MET A 1 100 ? -9.658 2.229 12.561 1.00 76.44 100 MET A CA 1
ATOM 795 C C . MET A 1 100 ? -10.971 2.892 12.128 1.00 76.44 100 MET A C 1
ATOM 797 O O . MET A 1 100 ? -11.457 3.775 12.838 1.00 76.44 100 MET A O 1
ATOM 801 N N . TYR A 1 101 ? -11.543 2.480 10.994 1.00 70.75 101 TYR A N 1
ATOM 802 C CA . TYR A 1 101 ? -12.818 3.007 10.506 1.00 70.75 101 TYR A CA 1
ATOM 803 C C . TYR A 1 101 ? -13.984 2.616 11.415 1.00 70.75 101 TYR A C 1
ATOM 805 O O . TYR A 1 101 ? -14.792 3.478 11.761 1.00 70.75 101 TYR A O 1
ATOM 813 N N . GLU A 1 102 ? -14.041 1.363 11.870 1.00 72.62 102 GLU A N 1
ATOM 814 C CA . GLU A 1 102 ? -15.051 0.899 12.829 1.00 72.62 102 GLU A CA 1
ATOM 815 C C . GLU A 1 102 ? -15.001 1.699 14.136 1.00 72.62 102 GLU A C 1
ATOM 817 O O . GLU A 1 102 ? -16.032 2.157 14.631 1.00 72.62 102 GLU A O 1
ATOM 822 N N . TYR A 1 103 ? -13.797 1.953 14.663 1.00 66.88 103 TYR A N 1
ATOM 823 C CA . TYR A 1 103 ? -13.623 2.780 15.857 1.00 66.88 103 TYR A CA 1
ATOM 824 C C . TYR A 1 103 ? -14.098 4.225 15.640 1.00 66.88 103 TYR A C 1
ATOM 826 O O . TYR A 1 103 ? -14.765 4.798 16.501 1.00 66.88 103 TYR A O 1
ATOM 834 N N . GLN A 1 104 ? -13.781 4.830 14.491 1.00 62.53 104 GLN A N 1
ATOM 835 C CA . GLN A 1 104 ? -14.219 6.191 14.158 1.00 62.53 104 GLN A CA 1
ATOM 836 C C . GLN A 1 104 ? -15.739 6.297 13.981 1.00 62.53 104 GLN A C 1
ATOM 838 O O . GLN A 1 104 ? -16.316 7.329 14.327 1.00 62.53 104 GLN A O 1
ATOM 843 N N . LEU A 1 105 ? -16.376 5.242 13.469 1.00 58.56 105 LEU A N 1
ATOM 844 C CA . LEU A 1 105 ? -17.825 5.151 13.327 1.00 58.56 105 LEU A CA 1
ATOM 845 C C . LEU A 1 105 ? -18.512 5.015 14.691 1.00 58.56 105 LEU A C 1
ATOM 847 O O . LEU A 1 105 ? -19.468 5.731 14.965 1.00 58.56 105 LEU A O 1
ATOM 851 N N . ALA A 1 106 ? -17.982 4.164 15.574 1.00 58.62 106 ALA A N 1
ATOM 852 C CA . ALA A 1 106 ? -18.523 3.944 16.915 1.00 58.62 106 ALA A CA 1
ATOM 853 C C . ALA A 1 106 ? -18.436 5.184 17.828 1.00 58.62 106 ALA A C 1
ATOM 855 O O . ALA A 1 106 ? -19.225 5.320 18.758 1.00 58.62 106 ALA A O 1
ATOM 856 N N . GLN A 1 107 ? -17.491 6.095 17.568 1.00 56.25 107 GLN A N 1
ATOM 857 C CA . GLN A 1 107 ? -17.308 7.341 18.328 1.00 56.25 107 GLN A CA 1
ATOM 858 C C . GLN A 1 107 ? -18.183 8.506 17.829 1.00 56.25 107 GLN A C 1
ATOM 860 O O . GLN A 1 107 ? -18.189 9.576 18.437 1.00 56.25 107 GLN A O 1
ATOM 865 N N . ARG A 1 108 ? -18.907 8.334 16.718 1.00 50.34 108 ARG A N 1
ATOM 866 C CA . ARG A 1 108 ? -19.816 9.339 16.156 1.00 50.34 108 ARG A CA 1
ATOM 867 C C . ARG A 1 108 ? -21.245 8.818 16.273 1.00 50.34 108 ARG A C 1
ATOM 869 O O . ARG A 1 108 ? -21.663 7.997 15.465 1.00 50.34 108 ARG A O 1
ATOM 876 N N . GLU A 1 109 ? -22.005 9.303 17.255 1.00 46.22 109 GLU A N 1
ATOM 877 C CA . GLU A 1 109 ? -23.455 9.071 17.364 1.00 46.22 109 GLU A CA 1
ATOM 878 C C . GLU A 1 109 ? -24.207 9.653 16.145 1.00 46.22 109 GLU A C 1
ATOM 880 O O . GLU A 1 109 ? -24.793 10.729 16.204 1.00 46.22 109 GLU A O 1
ATOM 885 N N . GLY A 1 110 ? -24.203 8.941 15.015 1.00 45.28 110 GLY A N 1
ATOM 886 C CA . GLY A 1 110 ? -25.177 9.139 13.937 1.00 45.28 110 GLY A CA 1
ATOM 887 C C . GLY A 1 110 ? -24.748 9.949 12.709 1.00 45.28 110 GLY A C 1
ATOM 888 O O . GLY A 1 110 ? -25.540 10.033 11.775 1.00 45.28 110 GLY A O 1
ATOM 889 N N . GLU A 1 111 ? -23.522 10.473 12.618 1.00 38.47 111 GLU A N 1
ATOM 890 C CA . GLU A 1 111 ? -23.019 11.070 11.365 1.00 38.47 111 GLU A CA 1
ATOM 891 C C . GLU A 1 111 ? -21.784 10.335 10.840 1.00 38.47 111 GLU A C 1
ATOM 893 O O . GLU A 1 111 ? -20.633 10.583 11.215 1.00 38.47 111 GLU A O 1
ATOM 898 N N . VAL A 1 112 ? -22.071 9.398 9.939 1.00 43.00 112 VAL A N 1
ATOM 899 C CA . VAL A 1 112 ? -21.111 8.560 9.228 1.00 43.00 112 VAL A CA 1
ATOM 900 C C . VAL A 1 112 ? -20.261 9.426 8.294 1.00 43.00 112 VAL A C 1
ATOM 902 O O . VAL A 1 112 ? -20.679 9.794 7.198 1.00 43.00 112 VAL A O 1
ATOM 905 N N . LEU A 1 113 ? -19.025 9.719 8.702 1.00 40.34 113 LEU A N 1
ATOM 906 C CA . LEU A 1 113 ? -17.989 10.262 7.820 1.00 40.34 113 LEU A CA 1
ATOM 907 C C . LEU A 1 113 ? -17.363 9.116 7.004 1.00 40.34 113 LEU A C 1
ATOM 909 O O . LEU A 1 113 ? -16.204 8.765 7.189 1.00 40.34 113 LEU A O 1
ATOM 913 N N . PHE A 1 114 ? -18.121 8.534 6.072 1.00 40.53 114 PHE A N 1
ATOM 914 C CA . PHE A 1 114 ? -17.566 7.640 5.042 1.00 40.53 114 PHE A CA 1
ATOM 915 C C . PHE A 1 114 ? -17.420 8.366 3.696 1.00 40.53 114 PHE A C 1
ATOM 917 O O . PHE A 1 114 ? -17.715 7.841 2.632 1.00 40.53 114 PHE A O 1
ATOM 924 N N . SER A 1 115 ? -16.933 9.610 3.741 1.00 32.34 115 SER A N 1
ATOM 925 C CA . SER A 1 115 ? -16.419 10.330 2.562 1.00 32.34 115 SER A CA 1
ATOM 926 C C . SER A 1 115 ? -14.914 10.073 2.347 1.00 32.34 115 SER A C 1
ATOM 928 O O . SER A 1 115 ? -14.276 10.712 1.511 1.00 32.34 115 SER A O 1
ATOM 930 N N . GLY A 1 116 ? -14.322 9.168 3.132 1.00 37.97 116 GLY A N 1
ATOM 931 C CA . GLY A 1 116 ? -12.880 8.945 3.206 1.00 37.97 116 GLY A CA 1
ATOM 932 C C . GLY A 1 116 ? -12.337 7.835 2.310 1.00 37.97 116 GLY A C 1
ATOM 933 O O . GLY A 1 116 ? -11.132 7.786 2.120 1.00 37.97 116 GLY A O 1
ATOM 934 N N . ASN A 1 117 ? -13.148 6.962 1.707 1.00 42.62 117 ASN A N 1
ATOM 935 C CA . ASN A 1 117 ? -12.547 5.842 0.964 1.00 42.62 117 ASN A CA 1
ATOM 936 C C . ASN A 1 117 ? -11.843 6.291 -0.335 1.00 42.62 117 ASN A C 1
ATOM 938 O O . ASN A 1 117 ? -10.897 5.665 -0.791 1.00 42.62 117 ASN A O 1
ATOM 942 N N . ARG A 1 118 ? -12.216 7.462 -0.868 1.00 39.28 118 ARG A N 1
ATOM 943 C CA . ARG A 1 118 ? -11.409 8.166 -1.874 1.00 39.28 118 ARG A CA 1
ATOM 944 C C . ARG A 1 118 ? -10.525 9.238 -1.232 1.00 39.28 118 ARG A C 1
ATOM 946 O O . ARG A 1 118 ? -9.352 9.318 -1.555 1.00 39.28 118 ARG A O 1
ATOM 953 N N . ALA A 1 119 ? -11.039 10.020 -0.278 1.00 36.88 119 ALA A N 1
ATOM 954 C CA . ALA A 1 119 ? -10.324 11.177 0.273 1.00 36.88 119 ALA A CA 1
ATOM 955 C C . ALA A 1 119 ? -9.228 10.856 1.310 1.00 36.88 119 ALA A C 1
ATOM 957 O O . ALA A 1 119 ? -8.230 11.549 1.325 1.00 36.88 119 ALA A O 1
ATOM 958 N N . ALA A 1 120 ? -9.351 9.821 2.143 1.00 42.41 120 ALA A N 1
ATOM 959 C CA . ALA A 1 120 ? -8.340 9.422 3.140 1.00 42.41 120 ALA A CA 1
ATOM 960 C C . ALA A 1 120 ? -7.187 8.612 2.521 1.00 42.41 120 ALA A C 1
ATOM 962 O O . ALA A 1 120 ? -6.074 8.581 3.042 1.00 42.41 120 ALA A O 1
ATOM 963 N N . VAL A 1 121 ? -7.462 7.991 1.377 1.00 43.22 121 VAL A N 1
ATOM 964 C CA . VAL A 1 121 ? -6.479 7.376 0.486 1.00 43.22 121 VAL A CA 1
ATOM 965 C C . VAL A 1 121 ? -5.783 8.486 -0.339 1.00 43.22 121 VAL A C 1
ATOM 967 O O . VAL A 1 121 ? -4.554 8.531 -0.422 1.00 43.22 121 VAL A O 1
ATOM 970 N N . ILE A 1 122 ? -6.532 9.504 -0.790 1.00 41.97 122 ILE A N 1
ATOM 971 C CA . ILE A 1 122 ? -5.996 10.723 -1.430 1.00 41.97 122 ILE A CA 1
ATOM 972 C C . ILE A 1 122 ? -5.201 11.627 -0.464 1.00 41.97 122 ILE A C 1
ATOM 974 O O . ILE A 1 122 ? -4.179 12.158 -0.886 1.00 41.97 122 ILE A O 1
ATOM 978 N N . ASP A 1 123 ? -5.557 11.753 0.818 1.00 37.09 123 ASP A N 1
ATOM 979 C CA . ASP A 1 123 ? -4.834 12.602 1.791 1.00 37.09 123 ASP A CA 1
ATOM 980 C C . ASP A 1 123 ? -3.419 12.079 2.088 1.00 37.09 123 ASP A C 1
ATOM 982 O O . ASP A 1 123 ? -2.524 12.825 2.478 1.00 37.09 123 ASP A O 1
ATOM 986 N N . TRP A 1 124 ? -3.173 10.792 1.838 1.00 43.72 124 TRP A N 1
ATOM 987 C CA . TRP A 1 124 ? -1.839 10.198 1.905 1.00 43.72 124 TRP A CA 1
ATOM 988 C C . TRP A 1 124 ? -0.997 10.472 0.643 1.00 43.72 124 TRP A C 1
ATOM 990 O O . TRP A 1 124 ? 0.233 10.541 0.718 1.00 43.72 124 TRP A O 1
ATOM 1000 N N . ALA A 1 125 ? -1.639 10.661 -0.517 1.00 37.59 125 ALA A N 1
ATOM 1001 C CA . ALA A 1 125 ? -0.983 10.971 -1.792 1.00 37.59 125 ALA A CA 1
ATOM 1002 C C . ALA A 1 125 ? -0.853 12.484 -2.062 1.00 37.59 125 ALA A C 1
ATOM 1004 O O . ALA A 1 125 ? 0.015 12.891 -2.832 1.00 37.59 125 ALA A O 1
ATOM 1005 N N . ALA A 1 126 ? -1.662 13.316 -1.403 1.00 32.59 126 ALA A N 1
ATOM 1006 C CA . ALA A 1 126 ? -1.670 14.774 -1.522 1.00 32.59 126 ALA A CA 1
ATOM 1007 C C . ALA A 1 126 ? -0.636 15.478 -0.624 1.00 32.59 126 ALA A C 1
ATOM 1009 O O . ALA A 1 126 ? -0.737 16.679 -0.392 1.00 32.59 126 ALA A O 1
ATOM 1010 N N . GLY A 1 127 ? 0.397 14.763 -0.160 1.00 41.28 127 GLY A N 1
ATOM 1011 C CA . GLY A 1 127 ? 1.604 15.368 0.407 1.00 41.28 127 GLY A CA 1
ATOM 1012 C C . GLY A 1 127 ? 2.369 16.169 -0.651 1.00 41.28 127 GLY A C 1
ATOM 1013 O O . GLY A 1 127 ? 3.410 15.737 -1.140 1.00 41.28 127 GLY A O 1
ATOM 1014 N N . SER A 1 128 ? 1.816 17.309 -1.050 1.00 31.36 128 SER A N 1
ATOM 1015 C CA . SER A 1 12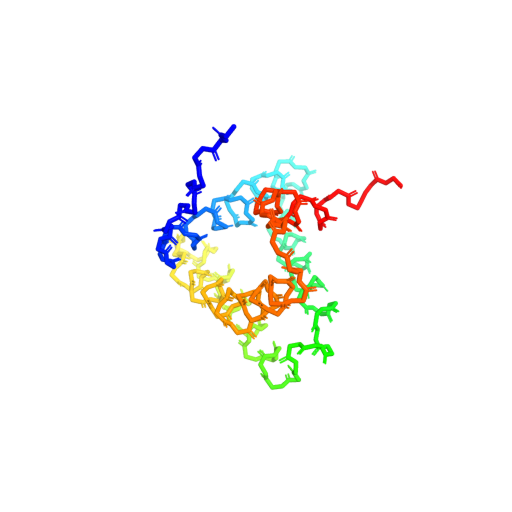8 ? 2.405 18.357 -1.878 1.00 31.36 128 SER A CA 1
ATOM 1016 C C . SER A 1 128 ? 1.603 19.637 -1.635 1.00 31.36 128 SER A C 1
ATOM 1018 O O . SER A 1 128 ? 0.654 19.927 -2.361 1.00 31.36 128 SER A O 1
ATOM 1020 N N . GLY A 1 129 ? 1.989 20.369 -0.587 1.00 34.38 129 GLY A N 1
ATOM 1021 C CA . GLY A 1 129 ? 1.440 21.670 -0.209 1.00 34.38 129 GLY A CA 1
ATOM 1022 C C . GLY A 1 129 ? 1.646 21.961 1.263 1.00 34.38 129 GLY A C 1
ATOM 1023 O O . GLY A 1 129 ? 0.635 21.912 1.987 1.00 34.38 12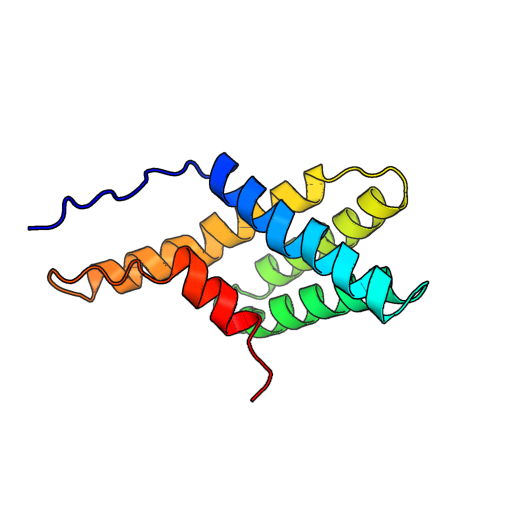9 GLY A O 1
#

pLDDT: mean 78.83, std 23.68, range [25.61, 98.5]

Secondary structure (DSSP, 8-state):
----------HHHHHHHHIIIIIIIHHHHHHHHHGGGHHHHHHHHHHHHHHHHHHHH-HHHHHHHHHHHHHHHHHHHHH---HHHHHHHHHHIIIIIHHHHHHHHHTSSS-----HHHHHHHHHH----

Foldseek 3Di:
DDDPCPPPCDLQNLLVVCCCVLPPVQLVVQCVVPPPCSLVVSLVVVLVVLVVCPVVLDPVSSVVLNVLSVVQSVCCVVPNDRVSSSVSSSSCVVRPVVVVQVVVVVVDPPDRPPPCSVPVVVVSVPPPD